Protein AF-A0A090W0L3-F1 (afdb_monomer_lite)

Secondary structure (DSSP, 8-state):
-HHHHHHTT---HHHHHHHHHHHHHHHHHHHHHHIIIIIS-HHHHHHHHHHHHHHHHHHHHHHHHHTT-HHHHTTHHHHHHHHHHHHHHHHHHHHH--EEETTEEE--

pLDDT: mean 82.18, std 9.14, range [57.97, 93.88]

Organism: NCBI:txid504487

Radius of gyration: 16.64 Å; chains: 1; bounding box: 40×32×35 Å

Foldseek 3Di:
DVVLVVVVVDPDPVVVVVLVVVLVLLVVVVVVVVVVVVPDDVVVVVVSLVVVLVVQLVVVVVVCVVVVNVVVCVCVVVCSVVVSVVSNVCVVCSVPAFDADPNDTGDD

Sequence (108 aa):
MRWAAKTSAYNNWFGKVTALIIFLTNFLIILLLLAVLGLFNLKIWVYILVIKLHIDFLLLYKTSAFFNQRRAFKSFLTSFFLYPFLTNYVALRSVIKGYQWKGRTFKK

Structure (mmCIF, N/CA/C/O backbone):
data_AF-A0A090W0L3-F1
#
_entry.id   AF-A0A090W0L3-F1
#
loop_
_atom_site.group_PDB
_atom_site.id
_atom_site.type_symbol
_atom_site.label_atom_id
_atom_site.label_alt_id
_atom_site.label_comp_id
_atom_site.label_asym_id
_atom_site.label_entity_id
_atom_site.label_seq_id
_atom_site.pdbx_PDB_ins_code
_atom_site.Cartn_x
_atom_site.Cartn_y
_atom_site.Cartn_z
_atom_site.occupancy
_atom_site.B_iso_or_equiv
_atom_site.auth_seq_id
_atom_site.auth_comp_id
_atom_site.auth_asym_id
_atom_site.auth_atom_id
_atom_site.pdbx_PDB_model_num
ATOM 1 N N . MET A 1 1 ? -11.551 8.648 11.991 1.00 67.75 1 MET A N 1
ATOM 2 C CA . MET A 1 1 ? -12.054 7.408 11.352 1.00 67.75 1 MET A CA 1
ATOM 3 C C . MET A 1 1 ? -12.483 6.426 12.436 1.00 67.75 1 MET A C 1
ATOM 5 O O . MET A 1 1 ? -11.660 6.129 13.292 1.00 67.75 1 MET A O 1
ATOM 9 N N . ARG A 1 2 ? -13.734 5.934 12.432 1.00 69.12 2 ARG A N 1
ATOM 10 C CA . ARG A 1 2 ? -14.263 5.073 13.518 1.00 69.12 2 ARG A CA 1
ATOM 11 C C . ARG A 1 2 ? -13.471 3.770 13.692 1.00 69.12 2 ARG A C 1
ATOM 13 O O . ARG A 1 2 ? -13.290 3.317 14.813 1.00 69.12 2 ARG A O 1
ATOM 20 N N . TRP A 1 3 ? -13.020 3.165 12.594 1.00 63.34 3 TRP A N 1
ATOM 21 C CA . TRP A 1 3 ? -12.360 1.857 12.626 1.00 63.34 3 TRP A CA 1
ATOM 22 C C . TRP A 1 3 ? -10.936 1.968 13.182 1.00 63.34 3 TRP A C 1
ATOM 24 O O . TRP A 1 3 ? -10.593 1.229 14.093 1.00 63.34 3 TRP A O 1
ATOM 34 N N . ALA A 1 4 ? -10.176 2.982 12.757 1.00 67.06 4 ALA A N 1
ATOM 35 C CA . ALA A 1 4 ? -8.838 3.258 13.286 1.00 67.06 4 ALA A CA 1
ATOM 36 C C . ALA A 1 4 ? -8.828 3.537 14.804 1.00 67.06 4 ALA A C 1
ATOM 38 O O . ALA A 1 4 ? -7.929 3.087 15.508 1.00 67.06 4 ALA A O 1
ATOM 39 N N . ALA A 1 5 ? -9.852 4.230 15.324 1.00 64.06 5 ALA A N 1
ATOM 40 C CA . ALA A 1 5 ? -9.981 4.487 16.761 1.00 64.06 5 ALA A CA 1
ATOM 41 C C . ALA A 1 5 ? -10.192 3.195 17.572 1.00 64.06 5 ALA A C 1
ATOM 43 O O . ALA A 1 5 ? -9.671 3.070 18.674 1.00 64.06 5 ALA A O 1
ATOM 44 N N . LYS A 1 6 ? -10.900 2.206 17.008 1.00 65.62 6 LYS A N 1
ATOM 45 C CA . LYS A 1 6 ? -11.053 0.885 17.633 1.00 65.62 6 LYS A CA 1
ATOM 46 C C . LYS A 1 6 ? -9.758 0.075 17.580 1.00 65.62 6 LYS A C 1
ATOM 48 O O . LYS A 1 6 ? -9.440 -0.599 18.549 1.00 65.62 6 LYS A O 1
ATOM 53 N N . THR A 1 7 ? -8.992 0.166 16.491 1.00 62.78 7 THR A N 1
ATOM 54 C CA . THR A 1 7 ? -7.701 -0.531 16.348 1.00 62.78 7 THR A CA 1
ATOM 55 C C . THR A 1 7 ? -6.681 -0.095 17.404 1.00 62.78 7 THR A C 1
ATOM 57 O O . THR A 1 7 ? -5.893 -0.920 17.852 1.00 62.78 7 THR A O 1
ATOM 60 N N . SER A 1 8 ? -6.737 1.160 17.868 1.00 62.06 8 SER A N 1
ATOM 61 C CA . SER A 1 8 ? -5.867 1.663 18.943 1.00 62.06 8 SER A CA 1
ATOM 62 C C . SER A 1 8 ? -6.071 0.959 20.292 1.00 62.06 8 SER A C 1
ATOM 64 O O . SER A 1 8 ? -5.145 0.939 21.097 1.00 62.06 8 SER A O 1
ATOM 66 N N . ALA A 1 9 ? -7.254 0.387 20.540 1.00 64.94 9 ALA A N 1
ATOM 67 C CA . ALA A 1 9 ? -7.575 -0.319 21.782 1.00 64.94 9 ALA A CA 1
ATOM 68 C C . ALA A 1 9 ? -7.178 -1.808 21.757 1.00 64.94 9 ALA A C 1
ATOM 70 O O . ALA A 1 9 ? -7.158 -2.455 22.801 1.00 64.94 9 ALA A O 1
ATOM 71 N N . TYR A 1 10 ? -6.851 -2.366 20.585 1.00 64.75 10 TYR A N 1
ATOM 72 C CA . TYR A 1 10 ? -6.416 -3.757 20.468 1.00 64.75 10 TYR A CA 1
ATOM 73 C C . TYR A 1 10 ? -4.901 -3.875 20.691 1.00 64.75 10 TYR A C 1
ATOM 75 O O . TYR A 1 10 ? -4.096 -3.321 19.937 1.00 64.75 10 TYR A O 1
ATOM 83 N N . ASN A 1 11 ? -4.493 -4.660 21.693 1.00 70.00 11 ASN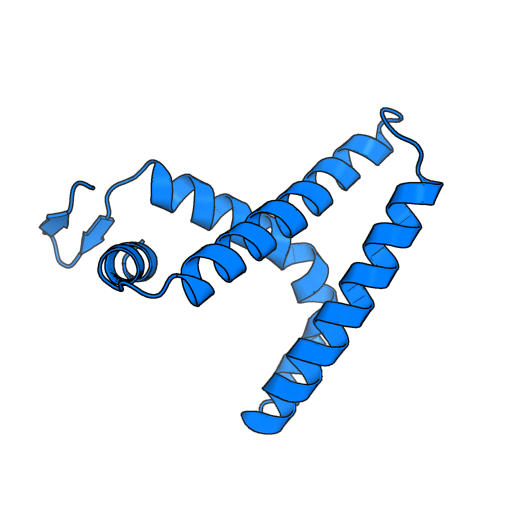 A N 1
ATOM 84 C 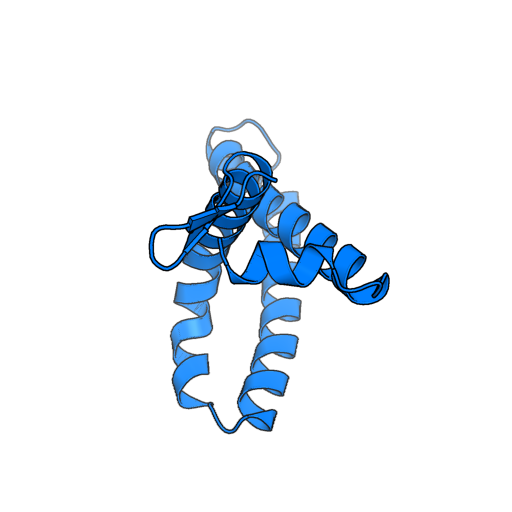CA . ASN A 1 11 ? -3.087 -4.977 21.951 1.00 70.00 11 ASN A CA 1
ATOM 85 C C . ASN A 1 11 ? -2.600 -6.162 21.095 1.00 70.00 11 ASN A C 1
ATOM 87 O O . ASN A 1 11 ? -2.157 -7.178 21.618 1.00 70.00 11 ASN A O 1
ATOM 91 N N . ASN A 1 12 ? -2.724 -6.059 19.768 1.00 81.00 12 ASN A N 1
ATOM 92 C CA . ASN A 1 12 ? -2.165 -7.053 18.850 1.00 81.00 12 ASN A CA 1
ATOM 93 C C . ASN A 1 12 ? -0.956 -6.464 18.112 1.00 81.00 12 ASN A C 1
ATOM 95 O O . ASN A 1 12 ? -1.114 -5.647 17.200 1.00 81.00 12 ASN A O 1
ATOM 99 N N . TRP A 1 13 ? 0.249 -6.873 18.515 1.00 83.62 13 TRP A N 1
ATOM 100 C CA . TRP A 1 13 ? 1.500 -6.396 17.919 1.00 83.62 13 TRP A CA 1
ATOM 101 C C . TRP A 1 13 ? 1.600 -6.768 16.434 1.00 83.62 13 TRP A C 1
ATOM 103 O O . TRP A 1 13 ? 2.017 -5.939 15.626 1.00 83.62 13 TRP A O 1
ATOM 113 N N . PHE A 1 14 ? 1.127 -7.962 16.060 1.00 86.19 14 PHE A N 1
ATOM 114 C CA . PHE A 1 14 ? 1.174 -8.453 14.686 1.00 86.19 14 PHE A CA 1
ATOM 115 C C . PHE A 1 14 ? 0.382 -7.534 13.753 1.00 86.19 14 PHE A C 1
ATOM 117 O O . PHE A 1 14 ? 0.910 -7.040 12.762 1.00 86.19 14 PHE A O 1
ATOM 124 N N . GLY A 1 15 ? -0.854 -7.193 14.135 1.00 84.44 15 GLY A N 1
ATOM 125 C CA . GLY A 1 15 ? -1.698 -6.284 13.356 1.00 84.44 15 GLY A CA 1
ATOM 126 C C . GLY A 1 15 ? -1.106 -4.878 13.208 1.00 84.44 15 GLY A C 1
ATOM 127 O O . GLY A 1 15 ? -1.233 -4.271 12.144 1.00 84.44 15 GLY A O 1
ATOM 128 N N . LYS A 1 16 ? -0.417 -4.368 14.240 1.00 82.88 16 LYS A N 1
ATOM 129 C CA . LYS A 1 16 ? 0.279 -3.070 14.179 1.00 82.88 16 LYS A CA 1
ATOM 130 C C . LYS A 1 16 ? 1.446 -3.105 13.190 1.00 82.88 16 LYS A C 1
ATOM 132 O O . LYS A 1 16 ? 1.564 -2.195 12.371 1.00 82.88 16 LYS A O 1
ATOM 137 N N . VAL A 1 17 ? 2.263 -4.160 13.226 1.00 87.88 17 VAL A N 1
ATOM 138 C CA . VAL A 1 17 ? 3.391 -4.341 12.298 1.00 87.88 17 VAL A CA 1
ATOM 139 C C . VAL A 1 17 ? 2.893 -4.497 10.863 1.00 87.88 17 VAL A C 1
ATOM 141 O O . VAL A 1 17 ? 3.379 -3.804 9.973 1.00 87.88 17 VAL A O 1
ATOM 144 N N . THR A 1 18 ? 1.872 -5.325 10.628 1.00 87.62 18 THR A N 1
ATOM 145 C CA . THR A 1 18 ? 1.272 -5.477 9.296 1.00 87.62 18 THR A CA 1
ATOM 146 C C . THR A 1 18 ? 0.731 -4.147 8.771 1.00 87.62 18 THR A C 1
ATOM 148 O O . THR A 1 18 ? 0.995 -3.791 7.624 1.00 87.62 18 THR A O 1
ATOM 151 N N . ALA A 1 19 ? 0.026 -3.375 9.604 1.00 85.38 19 ALA A N 1
ATOM 152 C CA . ALA A 1 19 ? -0.487 -2.063 9.215 1.00 85.38 19 ALA A CA 1
ATOM 153 C C . ALA A 1 19 ? 0.639 -1.079 8.854 1.00 85.38 19 ALA A C 1
ATOM 155 O O . ALA A 1 19 ? 0.514 -0.349 7.871 1.00 85.38 19 ALA A O 1
ATOM 156 N N . LEU A 1 20 ? 1.746 -1.088 9.604 1.00 87.94 20 LEU A N 1
ATOM 157 C CA . LEU A 1 20 ? 2.913 -0.254 9.320 1.00 87.94 20 LEU A CA 1
ATOM 158 C C . LEU A 1 20 ? 3.584 -0.646 7.996 1.00 87.94 20 LEU A C 1
ATOM 160 O O . LEU A 1 20 ? 3.868 0.227 7.179 1.00 87.94 20 LEU A O 1
ATOM 164 N N . ILE A 1 21 ? 3.779 -1.945 7.747 1.00 88.62 21 ILE A N 1
ATOM 165 C CA . ILE A 1 21 ? 4.351 -2.450 6.489 1.00 88.62 21 ILE A CA 1
ATOM 166 C C . ILE A 1 21 ? 3.463 -2.061 5.301 1.00 88.62 21 ILE A C 1
ATOM 168 O O . ILE A 1 21 ? 3.963 -1.579 4.284 1.00 88.62 21 ILE A O 1
ATOM 172 N N . ILE A 1 22 ? 2.141 -2.221 5.422 1.00 88.38 22 ILE A N 1
ATOM 173 C CA . ILE A 1 22 ? 1.192 -1.824 4.374 1.00 88.38 22 ILE A CA 1
ATOM 174 C C . ILE A 1 22 ? 1.274 -0.314 4.127 1.00 88.38 22 ILE A C 1
ATOM 176 O O . ILE A 1 22 ? 1.336 0.104 2.974 1.00 88.38 22 ILE A O 1
ATOM 180 N N . PHE A 1 23 ? 1.310 0.510 5.174 1.00 88.81 23 PHE A N 1
ATOM 181 C CA . PHE A 1 23 ? 1.449 1.958 5.024 1.00 88.81 23 PHE A CA 1
ATOM 182 C C . PHE A 1 23 ? 2.750 2.336 4.302 1.00 88.81 23 PHE A C 1
ATOM 184 O O . PHE A 1 23 ? 2.698 3.021 3.284 1.00 88.81 23 PHE A O 1
ATOM 191 N N . LEU A 1 24 ? 3.898 1.829 4.763 1.00 89.31 24 LEU A N 1
ATOM 192 C CA . LEU A 1 24 ? 5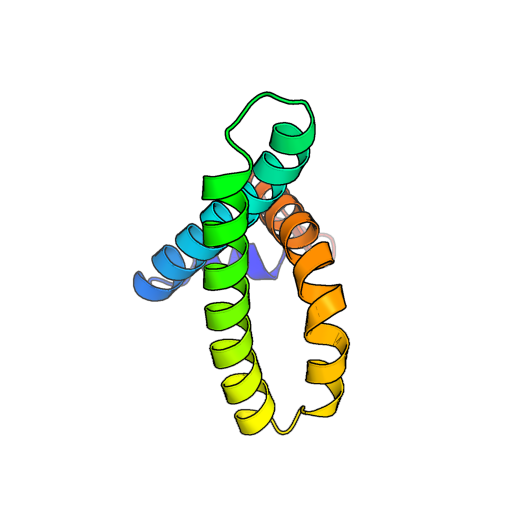.209 2.128 4.179 1.00 89.31 24 LEU A CA 1
ATOM 193 C C . LEU A 1 24 ? 5.310 1.680 2.718 1.00 89.31 24 LEU A C 1
ATOM 195 O O . LEU A 1 24 ? 5.767 2.441 1.869 1.00 89.31 24 LEU A O 1
ATOM 199 N N . THR A 1 25 ? 4.840 0.472 2.400 1.00 88.00 25 THR A N 1
ATOM 200 C CA . THR A 1 25 ? 4.872 -0.045 1.022 1.00 88.00 25 THR A CA 1
ATOM 201 C C . THR A 1 25 ? 3.967 0.753 0.082 1.00 88.00 25 THR A C 1
ATOM 203 O O . THR A 1 25 ? 4.360 1.036 -1.046 1.00 88.00 25 THR A O 1
ATOM 206 N N . ASN A 1 26 ? 2.790 1.186 0.540 1.00 89.50 26 ASN A N 1
ATOM 207 C CA . ASN A 1 26 ? 1.919 2.057 -0.250 1.00 89.50 26 ASN A CA 1
ATOM 208 C C . ASN A 1 26 ? 2.484 3.476 -0.390 1.00 89.50 26 ASN A C 1
ATOM 210 O O . ASN A 1 26 ? 2.339 4.090 -1.442 1.00 89.50 26 ASN A O 1
ATOM 214 N N . PHE A 1 27 ? 3.121 4.018 0.650 1.00 88.31 27 PHE A N 1
ATOM 215 C CA . PHE A 1 27 ? 3.801 5.314 0.583 1.00 88.31 27 PHE A CA 1
ATOM 216 C C . PHE A 1 27 ? 4.943 5.293 -0.442 1.00 88.31 27 PHE A C 1
ATOM 218 O O . PHE A 1 27 ? 5.085 6.214 -1.244 1.00 88.31 27 PHE A O 1
ATOM 225 N N . LEU A 1 28 ? 5.690 4.190 -0.488 1.00 86.19 28 LEU A N 1
ATOM 226 C CA . LEU A 1 28 ? 6.757 3.955 -1.455 1.00 86.19 28 LEU A CA 1
ATOM 227 C C . LEU A 1 28 ? 6.242 3.927 -2.910 1.00 86.19 28 LEU A C 1
ATOM 229 O O . LEU A 1 28 ? 6.893 4.467 -3.800 1.00 86.19 28 LEU A O 1
ATOM 233 N N . ILE A 1 29 ? 5.039 3.392 -3.153 1.00 84.94 29 ILE A N 1
ATOM 234 C CA . ILE A 1 29 ? 4.373 3.456 -4.470 1.00 84.94 29 ILE A CA 1
ATOM 235 C C . ILE A 1 29 ? 3.975 4.898 -4.844 1.00 84.94 29 ILE A C 1
ATOM 237 O O . ILE A 1 29 ? 3.979 5.249 -6.019 1.00 84.94 29 ILE A O 1
ATOM 241 N N . ILE A 1 30 ? 3.662 5.768 -3.881 1.00 83.75 30 ILE A N 1
ATOM 242 C CA . ILE A 1 30 ? 3.409 7.190 -4.179 1.00 83.75 30 ILE A CA 1
ATOM 243 C C . ILE A 1 30 ? 4.718 7.904 -4.542 1.00 83.75 30 ILE A C 1
ATOM 245 O O . ILE A 1 30 ? 4.747 8.678 -5.496 1.00 83.75 30 ILE A O 1
ATOM 249 N N . LEU A 1 31 ? 5.817 7.614 -3.838 1.00 81.69 31 LEU A N 1
ATOM 250 C CA . LEU A 1 31 ? 7.141 8.157 -4.175 1.00 81.69 31 LEU A CA 1
ATOM 251 C C . LEU A 1 31 ? 7.603 7.743 -5.579 1.00 81.69 31 LEU A C 1
ATOM 253 O O . LEU A 1 31 ? 8.271 8.517 -6.260 1.00 81.69 31 LEU A O 1
ATOM 257 N N . LEU A 1 32 ? 7.194 6.566 -6.051 1.00 76.88 32 LEU A N 1
ATOM 258 C CA . LEU A 1 32 ? 7.448 6.122 -7.418 1.00 76.88 32 LEU A CA 1
ATOM 259 C C . LEU A 1 32 ? 6.862 7.071 -8.480 1.00 76.88 32 LEU A C 1
ATOM 261 O O . LEU A 1 32 ? 7.500 7.301 -9.504 1.00 76.88 32 LEU A O 1
ATOM 265 N N . LEU A 1 33 ? 5.679 7.650 -8.251 1.00 74.62 33 LEU A N 1
ATOM 266 C CA . LEU A 1 33 ? 5.106 8.637 -9.180 1.00 74.62 33 LEU A CA 1
ATOM 267 C C . LEU A 1 33 ? 5.985 9.888 -9.286 1.00 74.62 33 LEU A C 1
ATOM 269 O O . LEU A 1 33 ? 6.079 10.482 -10.355 1.00 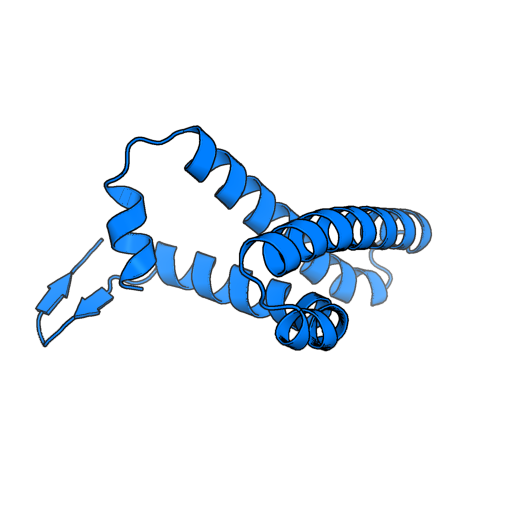74.62 33 LEU A O 1
ATOM 273 N N . LEU A 1 34 ? 6.679 10.248 -8.204 1.00 70.44 34 LEU A N 1
ATOM 274 C CA . LEU A 1 34 ? 7.660 11.334 -8.200 1.00 70.44 34 LEU A CA 1
ATOM 275 C C . LEU A 1 34 ? 8.988 10.911 -8.851 1.00 70.44 34 LEU A C 1
ATOM 277 O O . LEU A 1 34 ? 9.667 11.747 -9.435 1.00 70.44 34 LEU A O 1
ATOM 281 N N . ALA A 1 35 ? 9.350 9.623 -8.819 1.00 69.88 35 ALA A N 1
ATOM 282 C CA . ALA A 1 35 ? 10.533 9.099 -9.510 1.00 69.88 35 ALA A CA 1
ATOM 283 C C . ALA A 1 35 ? 10.450 9.227 -11.039 1.00 69.88 35 ALA A C 1
ATOM 285 O O . ALA A 1 35 ? 11.485 9.378 -11.688 1.00 69.88 35 ALA A O 1
ATOM 286 N N . VAL A 1 36 ? 9.240 9.239 -11.610 1.00 66.44 36 VAL A N 1
ATOM 287 C CA . VAL A 1 36 ? 9.016 9.527 -13.040 1.00 66.44 36 VAL A CA 1
ATOM 288 C C . VAL A 1 36 ? 9.518 10.929 -13.422 1.00 66.44 36 VAL A C 1
ATOM 290 O O . VAL A 1 36 ? 9.906 11.141 -14.565 1.00 66.44 36 VAL A O 1
ATOM 293 N N . LEU A 1 37 ? 9.624 11.858 -12.463 1.00 74.00 37 LEU A N 1
ATOM 294 C CA . LEU A 1 37 ? 10.206 13.194 -12.660 1.00 74.00 37 LEU A CA 1
ATOM 295 C C . LEU A 1 37 ? 11.751 13.191 -12.701 1.00 74.00 37 LEU A C 1
ATOM 297 O O . LEU A 1 37 ? 12.367 14.250 -12.637 1.00 74.00 37 LEU A O 1
ATOM 301 N N . GLY A 1 38 ? 12.389 12.017 -12.791 1.00 70.81 38 GLY A N 1
ATOM 302 C CA . GLY A 1 38 ? 13.840 11.875 -12.967 1.00 70.81 38 GLY A CA 1
ATOM 303 C C . GLY A 1 38 ? 14.653 11.848 -11.670 1.00 70.81 38 GLY A C 1
ATOM 304 O O . GLY A 1 38 ? 15.878 11.825 -11.717 1.00 70.81 38 GLY A O 1
ATOM 305 N N . LEU A 1 39 ? 13.994 11.816 -10.508 1.00 69.38 39 LEU A N 1
ATOM 306 C CA . LEU A 1 39 ? 14.657 11.850 -9.199 1.00 69.38 39 LEU A CA 1
ATOM 307 C C . LEU A 1 39 ? 15.280 10.503 -8.784 1.00 69.38 39 LEU A C 1
ATOM 309 O O . LEU A 1 39 ? 16.097 10.468 -7.867 1.00 69.38 39 LEU A O 1
ATOM 313 N N . PHE A 1 40 ? 14.909 9.388 -9.431 1.00 73.38 40 PHE A N 1
ATOM 314 C CA . PHE A 1 40 ? 15.385 8.053 -9.053 1.00 73.38 40 PHE A CA 1
ATOM 315 C C . PHE A 1 40 ? 15.553 7.088 -10.240 1.00 73.38 40 PHE A C 1
ATOM 317 O O . PHE A 1 40 ? 14.974 7.263 -11.309 1.00 73.38 40 PHE A O 1
ATOM 324 N N . ASN A 1 41 ? 16.308 6.001 -10.024 1.00 81.25 41 ASN A N 1
ATOM 325 C CA . ASN A 1 41 ? 16.555 4.961 -11.027 1.00 81.25 41 ASN A CA 1
ATOM 326 C C . ASN A 1 41 ? 15.305 4.105 -11.302 1.00 81.25 41 ASN A C 1
ATOM 328 O O . ASN A 1 41 ? 14.954 3.221 -10.517 1.00 81.25 41 ASN A O 1
ATOM 332 N N . LEU A 1 42 ? 14.681 4.323 -12.461 1.00 82.00 42 LEU A N 1
ATOM 333 C CA . LEU A 1 42 ? 13.459 3.638 -12.894 1.00 82.00 42 LEU A CA 1
ATOM 334 C C . LEU A 1 42 ? 13.564 2.101 -12.902 1.00 82.00 42 LEU A C 1
ATOM 336 O O . LEU A 1 42 ? 12.565 1.430 -12.652 1.00 82.00 42 LEU A O 1
ATOM 340 N N . LYS A 1 43 ? 14.748 1.515 -13.138 1.00 86.12 43 LYS A N 1
ATOM 341 C CA . LYS A 1 43 ? 14.904 0.049 -13.218 1.00 86.12 43 LYS A CA 1
ATOM 342 C C . LYS A 1 43 ? 14.622 -0.627 -11.876 1.00 86.12 43 LYS A C 1
ATOM 344 O O . LYS A 1 43 ? 13.837 -1.567 -11.816 1.00 86.12 43 LYS A O 1
ATOM 349 N N . ILE A 1 44 ? 15.237 -0.126 -10.802 1.00 84.44 44 ILE A N 1
ATOM 350 C CA . ILE A 1 44 ? 15.073 -0.660 -9.436 1.00 84.44 44 ILE A CA 1
ATOM 351 C C . ILE A 1 44 ? 13.601 -0.592 -9.023 1.00 84.44 44 ILE A C 1
ATOM 353 O O . ILE A 1 44 ? 13.040 -1.532 -8.463 1.00 84.44 44 ILE A O 1
ATOM 357 N N . TRP A 1 45 ? 12.960 0.514 -9.370 1.00 81.56 45 TRP A N 1
ATOM 358 C CA . TRP A 1 45 ? 11.565 0.772 -9.077 1.00 81.56 45 TRP A CA 1
ATOM 359 C C . TRP A 1 45 ? 10.592 -0.177 -9.776 1.00 81.56 45 TRP A C 1
ATOM 361 O O . TRP A 1 45 ? 9.661 -0.665 -9.135 1.00 81.56 45 TRP A O 1
ATOM 371 N N . VAL A 1 46 ? 10.823 -0.487 -11.056 1.00 86.81 46 VAL A N 1
ATOM 372 C CA . VAL A 1 46 ? 10.020 -1.477 -11.791 1.00 86.81 46 VAL A CA 1
ATOM 373 C C . VAL A 1 46 ? 10.101 -2.845 -11.113 1.00 86.81 46 VAL A C 1
ATOM 375 O O . VAL A 1 46 ? 9.066 -3.479 -10.913 1.00 86.81 46 VAL A O 1
ATOM 378 N N . TYR A 1 47 ? 11.291 -3.274 -10.678 1.00 89.44 47 TYR A N 1
ATOM 379 C CA . TYR A 1 47 ? 11.437 -4.540 -9.952 1.00 89.44 47 TYR A CA 1
ATOM 380 C C . TYR A 1 47 ? 10.627 -4.566 -8.653 1.00 89.44 47 TYR A C 1
ATOM 382 O O . TYR A 1 47 ? 9.903 -5.531 -8.403 1.00 89.44 47 TYR A O 1
ATOM 390 N N . ILE A 1 48 ? 10.689 -3.496 -7.853 1.00 87.12 48 ILE A N 1
ATOM 391 C CA . ILE A 1 48 ? 9.911 -3.386 -6.610 1.00 87.12 48 ILE A CA 1
ATOM 392 C C . ILE A 1 48 ? 8.407 -3.473 -6.902 1.00 87.12 48 ILE A C 1
ATOM 394 O O . ILE A 1 48 ? 7.689 -4.202 -6.215 1.00 87.12 48 ILE A O 1
ATOM 398 N N . LEU A 1 49 ? 7.934 -2.771 -7.935 1.00 87.94 49 LEU A N 1
ATOM 399 C CA . LEU A 1 49 ? 6.527 -2.768 -8.337 1.00 87.94 49 LEU A CA 1
ATOM 400 C C . LEU A 1 49 ? 6.037 -4.165 -8.724 1.00 87.94 49 LEU A C 1
ATOM 402 O O . LEU A 1 49 ? 4.980 -4.600 -8.267 1.00 87.94 49 LEU A O 1
ATOM 406 N N . VAL A 1 50 ? 6.818 -4.875 -9.542 1.00 91.19 50 VAL A N 1
ATOM 407 C CA . VAL A 1 50 ? 6.485 -6.222 -10.015 1.00 91.19 50 VAL A CA 1
ATOM 408 C C . VAL A 1 50 ? 6.417 -7.192 -8.842 1.00 91.19 50 VAL A C 1
ATOM 410 O O . VAL A 1 50 ? 5.416 -7.894 -8.698 1.00 91.19 50 VAL A O 1
ATOM 413 N N . ILE A 1 51 ? 7.428 -7.203 -7.969 1.00 90.88 51 ILE A N 1
ATOM 414 C CA . ILE A 1 51 ? 7.448 -8.074 -6.783 1.00 90.88 51 ILE A CA 1
ATOM 415 C C . ILE A 1 51 ? 6.234 -7.787 -5.894 1.00 90.88 51 ILE A C 1
ATOM 417 O O . ILE A 1 51 ? 5.527 -8.709 -5.480 1.00 90.88 51 ILE A O 1
ATOM 421 N N . LYS A 1 52 ? 5.948 -6.507 -5.641 1.00 88.75 52 LYS A N 1
ATOM 422 C CA . LYS A 1 52 ? 4.814 -6.082 -4.817 1.00 88.75 52 LYS A CA 1
ATOM 423 C C . LYS A 1 52 ? 3.477 -6.533 -5.409 1.00 88.75 52 LYS A C 1
ATOM 425 O O . LYS A 1 52 ? 2.656 -7.091 -4.682 1.00 88.75 52 LYS A O 1
ATOM 430 N N . LEU A 1 53 ? 3.291 -6.363 -6.717 1.00 91.19 53 LEU A N 1
ATOM 431 C CA . LEU A 1 53 ? 2.087 -6.795 -7.425 1.00 91.19 53 LEU A CA 1
ATOM 432 C C . LEU A 1 53 ? 1.877 -8.309 -7.299 1.00 91.19 53 LEU A C 1
ATOM 434 O O . LEU A 1 53 ? 0.759 -8.737 -7.027 1.00 91.19 53 LEU A O 1
ATOM 438 N N . HIS A 1 54 ? 2.937 -9.116 -7.412 1.00 92.69 54 HIS A N 1
ATOM 439 C CA . HIS A 1 54 ? 2.845 -10.574 -7.260 1.00 92.69 54 HIS A CA 1
ATOM 440 C C . HIS A 1 54 ? 2.452 -10.991 -5.838 1.00 92.69 54 HIS A C 1
ATOM 442 O O . HIS A 1 54 ? 1.581 -11.845 -5.665 1.00 92.69 54 HIS A O 1
ATOM 448 N N . ILE A 1 55 ? 3.057 -10.378 -4.816 1.00 91.81 55 ILE A N 1
ATOM 449 C CA . ILE A 1 55 ? 2.726 -10.665 -3.413 1.00 91.81 55 ILE A CA 1
ATOM 450 C C . ILE A 1 55 ? 1.259 -10.313 -3.129 1.00 91.81 55 ILE A C 1
ATOM 452 O O . ILE A 1 55 ? 0.527 -11.128 -2.562 1.00 91.81 55 ILE A O 1
ATOM 456 N N . ASP A 1 56 ? 0.812 -9.132 -3.561 1.00 90.31 56 ASP A N 1
ATOM 457 C CA . ASP A 1 56 ? -0.566 -8.680 -3.348 1.00 90.31 56 ASP A CA 1
ATOM 458 C C . ASP A 1 56 ? -1.570 -9.529 -4.128 1.00 90.31 56 ASP A C 1
ATOM 460 O O . ASP A 1 56 ? -2.627 -9.869 -3.596 1.00 90.31 56 ASP A O 1
ATOM 464 N N . PHE A 1 57 ? -1.221 -9.932 -5.352 1.00 92.31 57 PHE A N 1
ATOM 465 C CA . PHE A 1 57 ? -2.017 -10.853 -6.155 1.00 92.31 57 PHE A CA 1
ATOM 466 C C . PHE A 1 57 ? -2.215 -12.181 -5.424 1.00 92.31 57 PHE A C 1
ATOM 468 O O . PHE A 1 57 ? -3.351 -12.617 -5.257 1.00 92.31 57 PHE A O 1
ATOM 475 N N . LEU A 1 58 ? -1.138 -12.806 -4.936 1.00 93.50 58 LEU A N 1
ATOM 476 C CA . LEU A 1 58 ? -1.215 -14.087 -4.227 1.00 93.50 58 LEU A CA 1
ATOM 477 C C . LEU A 1 58 ? -2.065 -13.983 -2.957 1.00 93.50 58 LEU A C 1
ATOM 479 O O . LEU A 1 58 ? -2.916 -14.845 -2.708 1.00 93.50 58 LEU A O 1
ATOM 483 N N . LEU A 1 59 ? -1.860 -12.927 -2.168 1.00 90.56 59 LEU A N 1
ATOM 484 C CA . LEU A 1 59 ? -2.594 -12.707 -0.926 1.00 90.56 59 LEU A CA 1
ATOM 485 C C . LEU A 1 59 ? -4.086 -12.469 -1.195 1.00 90.56 59 LEU A C 1
ATOM 487 O O . LEU A 1 59 ? -4.938 -13.135 -0.598 1.00 90.56 59 LEU A O 1
ATOM 491 N N . LEU A 1 60 ? -4.420 -11.556 -2.111 1.00 91.25 60 LEU A N 1
ATOM 492 C CA . LEU A 1 60 ? -5.807 -11.214 -2.430 1.00 91.25 60 LEU A CA 1
ATOM 493 C C . LEU A 1 60 ? -6.520 -12.331 -3.184 1.00 91.25 60 LEU A C 1
ATOM 495 O O . LEU A 1 60 ? -7.711 -12.534 -2.960 1.00 91.25 60 LEU A O 1
ATOM 499 N N . TYR A 1 61 ? -5.813 -13.105 -4.005 1.00 92.25 61 TYR A N 1
ATOM 500 C CA . TYR A 1 61 ? -6.382 -14.273 -4.665 1.00 92.25 61 TYR A CA 1
ATOM 501 C C . TYR A 1 61 ? -6.826 -15.311 -3.632 1.00 92.25 61 TYR A C 1
ATOM 503 O O . TYR A 1 61 ? -8.005 -15.673 -3.603 1.00 92.25 61 TYR A O 1
ATOM 511 N N . LYS A 1 62 ? -5.930 -15.705 -2.712 1.00 92.12 62 LYS A N 1
ATOM 512 C CA . LYS A 1 62 ? -6.259 -16.635 -1.617 1.00 92.12 62 LYS A CA 1
ATOM 513 C C . LYS A 1 62 ? -7.401 -16.110 -0.749 1.00 92.12 62 LYS A C 1
ATOM 515 O O . LYS A 1 62 ? -8.329 -16.852 -0.440 1.00 92.12 62 LYS A O 1
ATOM 520 N N . THR A 1 63 ? -7.368 -14.822 -0.415 1.00 92.00 63 THR A N 1
ATOM 521 C CA . THR A 1 63 ? -8.402 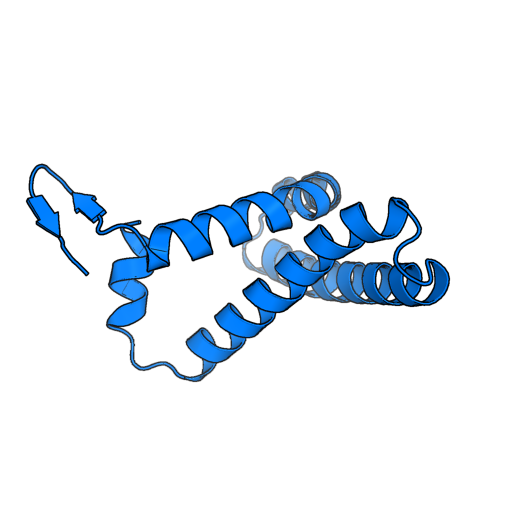-14.177 0.405 1.00 92.00 63 THR A CA 1
ATOM 522 C C . THR A 1 63 ? -9.755 -14.160 -0.312 1.00 92.00 63 THR A C 1
ATOM 524 O O . THR A 1 63 ? -10.773 -14.524 0.270 1.00 92.00 63 THR A O 1
ATOM 527 N N . SER A 1 64 ? -9.785 -13.813 -1.601 1.00 92.75 64 SER A N 1
ATOM 528 C CA . SER A 1 64 ? -11.016 -13.805 -2.401 1.00 92.75 64 SER A CA 1
ATOM 529 C C . SER A 1 64 ? -11.606 -15.204 -2.579 1.00 92.75 64 SER A C 1
ATOM 531 O O . SER A 1 64 ? -12.827 -15.349 -2.590 1.00 92.75 64 SER A O 1
ATOM 533 N N . ALA A 1 65 ? -10.759 -16.233 -2.679 1.00 91.12 65 ALA A N 1
ATOM 534 C CA . ALA A 1 65 ? -11.193 -17.621 -2.731 1.00 91.12 65 ALA A CA 1
ATOM 535 C C . ALA A 1 65 ? -11.784 -18.068 -1.386 1.00 91.12 65 ALA A C 1
ATOM 537 O O . ALA A 1 65 ? -12.862 -18.654 -1.377 1.00 91.12 65 ALA A O 1
ATOM 538 N N . PHE A 1 66 ? -11.134 -17.724 -0.269 1.00 93.88 66 PHE A N 1
ATOM 539 C CA . PHE A 1 66 ? -11.609 -18.035 1.083 1.00 93.88 66 PHE A CA 1
ATOM 540 C C . PHE A 1 66 ? -12.971 -17.396 1.391 1.00 93.88 66 PHE A C 1
ATOM 542 O O . PHE A 1 66 ? -13.866 -18.063 1.900 1.00 93.88 66 PHE A O 1
ATOM 549 N N . PHE A 1 67 ? -13.166 -16.126 1.025 1.00 91.75 67 PHE A N 1
ATOM 550 C CA . PHE A 1 67 ? -14.440 -15.419 1.218 1.00 91.75 67 PHE A CA 1
ATOM 551 C C . PHE A 1 67 ? -15.450 -15.626 0.075 1.00 91.75 67 PHE A C 1
ATOM 553 O O . PHE A 1 67 ? -16.506 -14.997 0.069 1.00 91.75 67 PHE A O 1
ATOM 560 N N . ASN A 1 68 ? -15.132 -16.474 -0.909 1.00 89.69 68 ASN A N 1
ATOM 561 C CA . ASN A 1 68 ? -15.943 -16.732 -2.102 1.00 89.69 68 ASN A CA 1
ATOM 562 C C . ASN A 1 68 ? -16.326 -15.461 -2.906 1.00 89.69 68 ASN A C 1
ATOM 564 O O . ASN A 1 68 ? -17.362 -15.397 -3.566 1.00 89.69 68 ASN A O 1
ATOM 568 N N . GLN A 1 69 ? -15.470 -14.433 -2.885 1.00 90.56 69 GLN A N 1
ATOM 569 C CA . GLN A 1 69 ? -15.663 -13.138 -3.554 1.00 90.56 69 GLN A CA 1
ATOM 570 C C . GLN A 1 69 ? -14.813 -12.990 -4.825 1.00 90.56 69 GLN A C 1
ATOM 572 O O . GLN A 1 69 ? -14.221 -11.943 -5.091 1.00 90.56 69 GLN A O 1
ATOM 577 N N . ARG A 1 70 ? -14.768 -14.026 -5.668 1.00 84.81 70 ARG A N 1
ATOM 578 C CA . ARG A 1 70 ? -13.946 -14.024 -6.898 1.00 84.81 70 ARG A CA 1
ATOM 579 C C . ARG A 1 70 ? -14.300 -12.899 -7.878 1.00 84.81 70 ARG A C 1
ATOM 581 O O . ARG A 1 70 ? -13.447 -12.447 -8.633 1.00 84.81 70 ARG A O 1
ATOM 588 N N . ARG A 1 71 ? -15.547 -12.408 -7.863 1.00 85.69 71 ARG A N 1
ATOM 589 C CA . ARG A 1 71 ? -15.971 -11.279 -8.710 1.00 85.69 71 ARG A CA 1
ATOM 590 C C . ARG A 1 71 ? -15.253 -9.977 -8.334 1.00 85.69 71 ARG A C 1
ATOM 592 O O . ARG A 1 71 ? -14.884 -9.235 -9.237 1.00 85.69 71 ARG A O 1
ATOM 599 N N . ALA A 1 72 ? -15.001 -9.738 -7.045 1.00 84.00 72 ALA A N 1
ATOM 600 C CA . ALA A 1 72 ? -14.270 -8.561 -6.567 1.00 84.00 72 ALA A CA 1
ATOM 601 C C . ALA A 1 72 ? -12.780 -8.604 -6.948 1.00 84.00 72 ALA A C 1
ATOM 603 O O . ALA A 1 72 ? -12.152 -7.568 -7.127 1.00 84.00 72 ALA A O 1
ATOM 604 N N . PHE A 1 73 ? -12.214 -9.796 -7.155 1.00 87.81 73 PHE A N 1
ATOM 605 C CA . PHE A 1 73 ? -10.830 -9.934 -7.606 1.00 87.81 73 PHE A CA 1
ATOM 606 C C . PHE A 1 73 ? -10.600 -9.386 -9.024 1.00 87.81 73 PHE A C 1
ATOM 608 O O . PHE A 1 73 ? -9.495 -8.964 -9.347 1.00 87.81 73 PHE A O 1
ATOM 615 N N . LYS A 1 74 ? -11.641 -9.307 -9.868 1.00 87.06 74 LYS A N 1
ATOM 616 C CA . LYS A 1 74 ? -11.524 -8.730 -11.220 1.00 87.06 74 LYS A CA 1
ATOM 617 C C . LYS A 1 74 ? -11.068 -7.269 -11.203 1.00 87.06 74 LYS A C 1
ATOM 619 O O . LYS A 1 74 ? -10.381 -6.845 -12.125 1.00 87.06 74 LYS A O 1
ATOM 624 N N . SER A 1 75 ? -11.409 -6.513 -10.157 1.00 88.88 75 SER A N 1
ATOM 625 C CA . SER A 1 75 ? -10.968 -5.125 -9.992 1.00 88.88 75 SER A CA 1
ATOM 626 C C . SER A 1 75 ? -9.596 -4.995 -9.325 1.00 88.88 75 SER A C 1
ATOM 628 O O . SER A 1 75 ? -9.201 -3.877 -9.011 1.00 88.88 75 SER A O 1
ATOM 630 N N . PHE A 1 76 ? -8.858 -6.096 -9.117 1.00 89.75 76 PHE A N 1
ATOM 631 C CA . PHE A 1 76 ? -7.544 -6.093 -8.465 1.00 89.75 76 PHE A CA 1
ATOM 632 C C . PHE A 1 76 ? -6.592 -5.068 -9.081 1.00 89.75 76 PHE A C 1
ATOM 634 O O . PHE A 1 76 ? -6.000 -4.286 -8.347 1.00 89.75 76 PHE A O 1
ATOM 641 N N . LEU A 1 77 ? -6.486 -5.027 -10.413 1.00 87.69 77 LEU A N 1
ATOM 642 C CA . LEU A 1 77 ? -5.548 -4.130 -11.084 1.00 87.69 77 LEU A CA 1
ATOM 643 C C . LEU A 1 77 ? -5.909 -2.657 -10.845 1.00 87.69 77 LEU A C 1
ATOM 645 O O . LEU A 1 77 ? -5.049 -1.853 -10.504 1.00 87.69 77 LEU A O 1
ATOM 649 N N . THR A 1 78 ? -7.194 -2.307 -10.933 1.00 87.56 78 THR A N 1
ATOM 650 C CA . THR A 1 78 ? -7.674 -0.952 -10.626 1.00 87.56 78 THR A CA 1
ATOM 651 C C . THR A 1 78 ? -7.467 -0.611 -9.150 1.00 87.56 78 THR A C 1
ATOM 653 O O . THR A 1 78 ? -7.027 0.489 -8.814 1.00 87.56 78 THR A O 1
ATOM 656 N N . SER A 1 79 ? -7.740 -1.563 -8.253 1.00 88.19 79 SER A N 1
ATOM 657 C CA . SER A 1 79 ? -7.492 -1.409 -6.822 1.00 88.19 79 SER A CA 1
ATOM 658 C C . SER A 1 79 ? -6.009 -1.223 -6.527 1.00 88.19 79 SER A C 1
ATOM 660 O O . SER A 1 79 ? -5.686 -0.390 -5.697 1.00 88.19 79 SER A O 1
ATOM 662 N N . PHE A 1 80 ? -5.107 -1.909 -7.225 1.00 87.44 80 PHE A N 1
ATOM 663 C CA . PHE A 1 80 ? -3.666 -1.783 -7.026 1.00 87.44 80 PHE A CA 1
ATOM 664 C C . PHE A 1 80 ? -3.165 -0.349 -7.253 1.00 87.44 80 PHE A C 1
ATOM 666 O O . PHE A 1 80 ? -2.331 0.132 -6.492 1.00 87.44 80 PHE A O 1
ATOM 673 N N . PHE A 1 81 ? -3.725 0.371 -8.232 1.00 85.06 81 PHE A N 1
ATOM 674 C CA . PHE A 1 81 ? -3.384 1.777 -8.467 1.00 85.06 81 PHE A CA 1
ATOM 675 C C . PHE A 1 81 ? -4.086 2.742 -7.505 1.00 85.06 81 PHE A C 1
ATOM 677 O O . PHE A 1 81 ? -3.471 3.705 -7.060 1.00 85.06 81 PHE A O 1
ATOM 684 N N . LEU A 1 82 ? -5.357 2.510 -7.162 1.00 88.44 82 LEU A N 1
ATOM 685 C CA . LEU A 1 82 ? -6.137 3.431 -6.317 1.00 88.44 82 LEU A CA 1
ATOM 686 C C . LEU A 1 82 ? -5.864 3.265 -4.813 1.00 88.44 82 LEU A C 1
ATOM 688 O O . LEU A 1 82 ? -5.943 4.224 -4.040 1.00 88.44 82 LEU A O 1
ATOM 692 N N . TYR A 1 83 ? -5.557 2.044 -4.382 1.00 87.81 83 TYR A N 1
ATOM 693 C CA . TYR A 1 83 ? -5.405 1.674 -2.978 1.00 87.81 83 TYR A CA 1
ATOM 694 C C . TYR A 1 83 ? -4.258 2.401 -2.258 1.00 87.81 83 TYR A C 1
ATOM 696 O O . TYR A 1 83 ? -4.490 2.830 -1.121 1.00 87.81 83 TYR A O 1
ATOM 704 N N . PRO A 1 84 ? -3.076 2.625 -2.871 1.00 88.12 84 PRO A N 1
ATOM 705 C CA . PRO A 1 84 ? -2.004 3.387 -2.241 1.00 88.12 84 PRO A CA 1
ATOM 706 C C . PRO A 1 84 ? -2.423 4.802 -1.840 1.00 88.12 84 PRO A C 1
ATOM 708 O O . PRO A 1 84 ? -2.108 5.245 -0.733 1.00 88.12 84 PRO A O 1
ATOM 711 N N . PHE A 1 85 ? -3.197 5.494 -2.681 1.00 88.56 85 PHE A N 1
ATOM 712 C CA . PHE A 1 85 ? -3.692 6.842 -2.387 1.00 88.56 85 PHE A CA 1
ATOM 713 C C . PHE A 1 85 ? -4.696 6.837 -1.236 1.00 88.56 85 PHE A C 1
ATOM 715 O O . PHE A 1 85 ? -4.560 7.606 -0.281 1.00 88.56 85 PHE A O 1
ATOM 722 N N . LEU A 1 86 ? -5.683 5.937 -1.297 1.00 88.19 86 LEU A N 1
ATOM 723 C CA . LEU A 1 86 ? -6.714 5.829 -0.268 1.00 88.19 86 LEU A CA 1
ATOM 724 C C . LEU A 1 86 ? -6.098 5.471 1.089 1.00 88.19 86 LEU A C 1
ATOM 726 O O . LEU A 1 86 ? -6.420 6.092 2.100 1.00 88.19 86 LEU A O 1
ATOM 730 N N . THR A 1 87 ? -5.190 4.496 1.112 1.00 88.44 87 THR A N 1
ATOM 731 C CA . THR A 1 87 ? -4.572 3.994 2.343 1.00 88.44 87 THR A CA 1
ATOM 732 C C . THR A 1 87 ? -3.727 5.064 3.018 1.00 88.44 87 THR A C 1
ATOM 734 O O . THR A 1 87 ? -3.898 5.300 4.214 1.00 88.44 87 THR A O 1
ATOM 737 N N . ASN A 1 88 ? -2.881 5.774 2.266 1.00 87.69 88 ASN A N 1
ATOM 738 C CA . ASN A 1 88 ? -2.080 6.868 2.817 1.00 87.69 88 ASN A CA 1
ATOM 739 C C . ASN A 1 88 ? -2.952 8.032 3.305 1.00 87.69 88 ASN A C 1
ATOM 741 O O . ASN A 1 88 ? -2.743 8.531 4.412 1.00 87.69 88 ASN A O 1
ATOM 745 N N . TYR A 1 89 ? -3.979 8.418 2.540 1.00 88.12 89 TYR A N 1
ATOM 746 C CA . TYR A 1 89 ? -4.923 9.458 2.955 1.00 88.12 89 TYR A CA 1
ATOM 747 C C . TYR A 1 89 ? -5.629 9.098 4.269 1.00 88.12 89 TYR A C 1
ATOM 749 O O . TYR A 1 89 ? -5.687 9.902 5.204 1.00 88.12 89 TYR A O 1
ATOM 757 N N . VAL A 1 90 ? -6.155 7.874 4.362 1.00 86.12 90 VAL A N 1
ATOM 758 C CA . VAL A 1 90 ? -6.857 7.387 5.553 1.00 86.12 90 VAL A CA 1
ATOM 759 C C . VAL A 1 90 ? -5.903 7.283 6.741 1.00 86.12 90 VAL A C 1
ATOM 761 O O . VAL A 1 90 ? -6.276 7.717 7.835 1.00 86.12 90 VAL A O 1
ATOM 764 N N . ALA A 1 91 ? -4.685 6.774 6.537 1.00 85.56 91 ALA A N 1
ATOM 765 C CA . ALA A 1 91 ? -3.659 6.669 7.569 1.00 85.56 91 ALA A CA 1
ATOM 766 C C . ALA A 1 91 ? -3.313 8.050 8.148 1.00 85.56 91 ALA A C 1
ATOM 768 O O . ALA A 1 91 ? -3.529 8.273 9.341 1.00 85.56 91 ALA A O 1
ATOM 769 N N . LEU A 1 92 ? -2.921 9.013 7.307 1.00 85.00 92 LEU A N 1
ATOM 770 C CA . LEU A 1 92 ? -2.595 10.381 7.731 1.00 85.00 92 LEU A CA 1
ATOM 771 C C . LEU A 1 92 ? -3.775 11.055 8.445 1.00 85.00 92 LEU A C 1
ATOM 773 O O . LEU A 1 92 ? -3.636 11.575 9.556 1.00 85.00 92 LEU A O 1
ATOM 777 N N . ARG A 1 93 ? -4.982 10.978 7.866 1.00 83.94 93 ARG A N 1
ATOM 778 C CA . ARG A 1 93 ? -6.186 11.586 8.457 1.00 83.94 93 ARG A CA 1
ATOM 779 C C . ARG A 1 93 ? -6.561 10.950 9.794 1.00 83.94 93 ARG A C 1
ATOM 781 O O . ARG A 1 93 ? -7.111 11.635 10.653 1.00 83.94 93 ARG A O 1
ATOM 788 N N . SER A 1 94 ? -6.298 9.655 9.972 1.00 81.69 94 SER A N 1
ATOM 789 C CA . SER A 1 94 ? -6.554 8.937 11.226 1.00 81.69 94 SER A CA 1
ATOM 790 C C . SER A 1 94 ? -5.537 9.242 12.329 1.00 81.69 94 SER A C 1
ATOM 792 O O . SER A 1 94 ? -5.847 9.067 13.510 1.00 81.69 94 SER A O 1
ATOM 794 N N . VAL A 1 95 ? -4.339 9.706 11.967 1.00 77.81 95 VAL A N 1
ATOM 795 C CA . VAL A 1 95 ? -3.351 10.206 12.926 1.00 77.81 95 VAL A CA 1
ATOM 796 C C . VAL A 1 95 ? -3.718 11.615 13.381 1.00 77.81 95 VAL A C 1
ATOM 798 O O . VAL A 1 95 ? -3.785 11.844 14.583 1.00 77.81 95 VAL A O 1
ATOM 801 N N . ILE A 1 96 ? -4.034 12.507 12.438 1.00 76.62 96 ILE A N 1
ATOM 802 C CA . ILE A 1 96 ? -4.183 13.949 12.692 1.00 76.62 96 ILE A CA 1
ATOM 803 C C . ILE A 1 96 ? -5.557 14.321 13.271 1.00 76.62 96 ILE A C 1
ATOM 805 O O . ILE A 1 96 ? -5.648 15.182 14.142 1.00 76.62 96 ILE A O 1
ATOM 809 N N . LYS A 1 97 ? -6.653 13.721 12.783 1.00 69.25 97 LYS A N 1
ATOM 810 C CA . LYS A 1 97 ? -8.013 14.119 13.184 1.00 69.25 97 LYS A CA 1
ATOM 811 C C . LYS A 1 97 ? -8.658 13.100 14.121 1.00 69.25 97 LYS A C 1
ATOM 813 O O . LYS A 1 97 ? -8.794 11.920 13.782 1.00 69.25 97 LYS A O 1
ATOM 818 N N . GLY A 1 98 ? -9.183 13.606 15.241 1.00 67.19 98 GLY A N 1
ATOM 819 C CA . GLY A 1 98 ? -10.200 12.918 16.039 1.00 67.19 98 GLY A CA 1
ATOM 820 C C . GLY A 1 98 ? -11.431 12.557 15.197 1.00 67.19 98 GLY A C 1
ATOM 821 O O . GLY A 1 98 ? -11.611 13.046 14.074 1.00 67.19 98 GLY A O 1
ATOM 822 N N . TYR A 1 99 ? -12.281 11.662 15.698 1.00 74.44 99 TYR A N 1
ATOM 823 C CA . TYR A 1 99 ? -13.475 11.236 14.966 1.00 74.44 99 TYR A CA 1
ATOM 824 C C . TYR A 1 99 ? -14.753 11.734 15.637 1.00 74.44 99 TYR A C 1
ATOM 826 O O . TYR A 1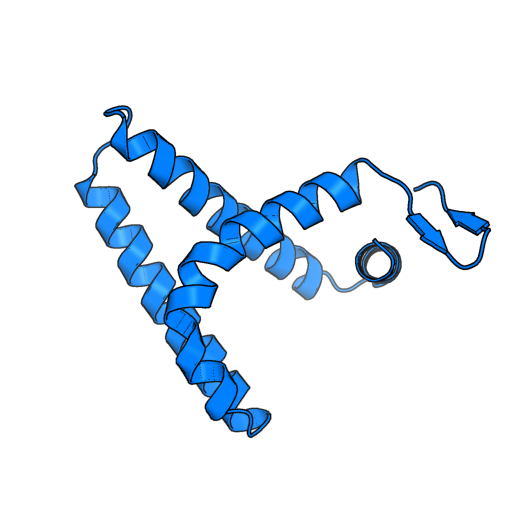 99 ? -14.879 11.733 16.854 1.00 74.44 99 TYR A O 1
ATOM 834 N N . GLN A 1 100 ? -15.710 12.157 14.817 1.00 73.88 100 GLN A N 1
ATOM 835 C CA . GLN A 1 100 ? -17.067 12.466 15.251 1.00 73.88 100 GLN A CA 1
ATOM 836 C C . GLN A 1 100 ? -17.932 11.230 15.034 1.00 73.88 100 GLN A C 1
ATOM 838 O O . GLN A 1 100 ? -17.870 10.611 13.966 1.00 73.88 100 GLN A O 1
ATOM 843 N N . TRP A 1 101 ? -18.732 10.855 16.026 1.00 74.38 101 TRP A N 1
ATOM 844 C CA . TRP A 1 101 ? -19.670 9.748 15.887 1.00 74.38 101 TRP A CA 1
ATOM 845 C C . TRP A 1 101 ? -20.964 10.010 16.630 1.00 74.38 101 TRP A C 1
ATOM 847 O O . TRP A 1 101 ? -20.955 10.202 17.843 1.00 74.38 101 TRP A O 1
ATOM 857 N N . LYS A 1 102 ? -22.079 9.991 15.886 1.00 79.06 102 LYS A N 1
ATOM 858 C CA . LYS A 1 102 ? -23.430 10.266 16.402 1.00 79.06 102 LYS A CA 1
ATOM 859 C C . LYS A 1 102 ? -23.477 11.533 17.279 1.00 79.06 102 LYS A C 1
ATOM 861 O O . LYS A 1 102 ? -23.975 11.492 18.396 1.00 79.06 102 LYS A O 1
ATOM 866 N N . GLY A 1 103 ? -22.876 12.627 16.803 1.00 80.00 103 GLY A N 1
ATOM 867 C CA . GLY A 1 103 ? -22.835 13.912 17.517 1.00 80.00 103 GLY A CA 1
ATOM 868 C C . GLY A 1 103 ? -21.825 14.009 18.668 1.00 80.00 103 GLY A C 1
ATOM 869 O O . GLY A 1 103 ? -21.721 15.062 19.284 1.00 80.00 103 GLY A O 1
ATOM 870 N N . ARG A 1 104 ? -21.055 12.952 18.962 1.00 76.50 104 ARG A N 1
ATOM 871 C CA . ARG A 1 104 ? -20.004 12.974 19.991 1.00 76.50 104 ARG A CA 1
ATOM 872 C C . ARG A 1 104 ? -18.631 13.154 19.360 1.00 76.50 104 ARG A C 1
ATOM 874 O O . ARG A 1 104 ? -18.256 12.402 18.454 1.00 76.50 104 ARG A O 1
ATOM 881 N N . THR A 1 105 ? -17.873 14.107 19.894 1.00 75.69 105 THR A N 1
ATOM 882 C CA . THR A 1 105 ? -16.494 14.368 19.485 1.00 75.69 105 THR A CA 1
ATOM 883 C C . THR A 1 105 ? -15.562 13.447 20.266 1.00 75.69 105 THR A C 1
ATOM 885 O O . THR A 1 105 ? -15.441 13.583 21.480 1.00 75.69 105 THR A O 1
ATOM 888 N N . PHE A 1 106 ? -14.891 12.520 19.594 1.00 68.12 106 PHE A N 1
ATOM 889 C CA . PHE A 1 106 ? -13.826 11.728 20.197 1.00 68.12 106 PHE A CA 1
ATOM 890 C C . PHE A 1 106 ? -12.502 12.338 19.758 1.00 68.12 106 PHE A C 1
ATOM 892 O O . PHE A 1 106 ? -12.051 12.143 18.620 1.00 68.12 106 PHE A O 1
ATOM 899 N N . LYS A 1 107 ? -11.922 13.142 20.652 1.00 63.56 107 LYS A N 1
ATOM 900 C CA . LYS A 1 107 ? -10.530 13.564 20.518 1.00 63.56 107 LYS A CA 1
ATOM 901 C C . LYS A 1 107 ? -9.643 12.337 20.728 1.00 63.56 107 LYS A C 1
ATOM 903 O O . LYS A 1 107 ? -10.038 11.398 21.419 1.00 63.56 107 LYS A O 1
ATOM 908 N N . LYS A 1 108 ? -8.544 12.313 19.988 1.00 57.97 108 LYS A N 1
ATOM 909 C CA . LYS A 1 108 ? -7.566 11.238 20.063 1.00 57.97 108 LYS A CA 1
ATOM 910 C C . LYS A 1 108 ? -6.720 11.416 21.313 1.00 57.97 108 LYS A C 1
ATOM 912 O O . LYS A 1 108 ? -6.491 12.597 21.654 1.00 57.97 108 LYS A O 1
#